Protein AF-F2BY15-F1 (afdb_monomer)

Solvent-accessible surface area (backbone atoms only — not comparable to full-atom values): 8485 Å² total; per-residue (Å²): 118,67,70,62,54,52,53,48,53,53,50,50,55,53,49,53,54,50,51,32,31,53,51,2,24,50,43,1,49,69,50,46,59,71,72,82,89,41,95,89,56,40,69,35,76,28,67,19,62,16,72,27,97,89,28,50,15,37,16,44,33,43,34,42,36,94,48,99,46,39,36,41,38,39,34,39,16,49,28,91,89,50,74,48,79,50,74,49,77,49,71,69,87,71,90,65,84,85,76,74,68,48,72,67,56,44,50,50,50,50,55,52,48,51,54,50,52,52,51,50,52,52,50,50,56,50,49,52,53,50,53,51,54,49,51,56,50,51,54,51,50,53,53,52,49,54,53,51,50,54,58,63,77,72,110

InterPro domains:
  IPR005594 Trimeric autotransporter adhesin YadA-like, C-terminal membrane anchor domain [PF03895] (38-91)
  IPR045584 Pilin-like [SSF54523] (5-91)

Organism: NCBI:txid888062

Sequence (155 aa):
MSKLVKGMNFGIAKLDNKINRVRSGAAALAALKPLEFDPEDKWDVAVGYGNYMGANSLALGAFYRPNENTMFSLGGSFGDGENIINVGLSMKVGKGIQRFISKAEMANRIVEQDAEIAQLKAKDAQREAEIKALREKDEQRELQMKEILKKLNMA

Radius of gyration: 38.43 Å; Cα contacts (8 Å, |Δi|>4): 189; chains: 1; bounding box: 75×30×126 Å

Structure (mmCIF, N/CA/C/O backbone):
data_AF-F2BY15-F1
#
_entry.id   AF-F2BY15-F1
#
loop_
_atom_site.group_PDB
_atom_site.id
_atom_site.type_symbol
_atom_site.label_atom_id
_atom_site.label_alt_id
_atom_site.label_comp_id
_atom_site.label_asym_id
_atom_site.label_entity_id
_atom_site.label_seq_id
_atom_site.pdbx_PDB_ins_code
_atom_site.Cartn_x
_atom_site.Cartn_y
_atom_site.Cartn_z
_atom_site.occupancy
_atom_site.B_iso_or_equiv
_atom_site.auth_seq_id
_atom_site.auth_comp_id
_atom_site.auth_asym_id
_atom_site.auth_atom_id
_atom_site.pdbx_PDB_model_num
ATOM 1 N N . MET A 1 1 ? 34.072 8.830 -42.750 1.00 60.31 1 MET A N 1
ATOM 2 C CA . MET A 1 1 ? 33.782 9.108 -41.320 1.00 60.31 1 MET A CA 1
ATOM 3 C C . MET A 1 1 ? 32.351 9.590 -41.019 1.00 60.31 1 MET A C 1
ATOM 5 O O . MET A 1 1 ? 31.861 9.282 -39.945 1.00 60.31 1 MET A O 1
ATOM 9 N N . SER A 1 2 ? 31.626 10.267 -41.926 1.00 71.25 2 SER A N 1
ATOM 10 C CA . SER A 1 2 ? 30.300 10.870 -41.627 1.00 71.25 2 SER A CA 1
ATOM 11 C C . SER A 1 2 ? 29.159 9.892 -41.258 1.00 71.25 2 SER A C 1
ATOM 13 O O . SER A 1 2 ? 28.353 10.197 -40.382 1.00 71.25 2 SER A O 1
ATOM 15 N N . LYS A 1 3 ? 29.081 8.702 -41.878 1.00 73.38 3 LYS A N 1
ATOM 16 C CA . LYS A 1 3 ? 27.990 7.734 -41.613 1.00 73.38 3 LYS A CA 1
ATOM 17 C C . LYS A 1 3 ? 28.034 7.148 -40.195 1.00 73.38 3 LYS A C 1
ATOM 19 O O . LYS A 1 3 ? 26.990 6.949 -39.585 1.00 73.38 3 LYS A O 1
ATOM 24 N N . LEU A 1 4 ? 29.241 6.935 -39.671 1.00 77.62 4 LEU A N 1
ATOM 25 C CA . LEU A 1 4 ? 29.484 6.388 -38.334 1.00 77.62 4 LEU A CA 1
ATOM 26 C C . LEU A 1 4 ? 29.058 7.386 -37.246 1.00 77.62 4 LEU A C 1
ATOM 28 O O . LEU A 1 4 ? 28.335 7.026 -36.325 1.00 77.62 4 LEU A O 1
ATOM 32 N N . VAL A 1 5 ? 29.397 8.667 -37.425 1.00 78.12 5 VAL A N 1
ATOM 33 C CA . VAL A 1 5 ? 28.994 9.755 -36.516 1.00 78.12 5 VAL A CA 1
ATOM 34 C C . VAL A 1 5 ? 27.482 10.006 -36.558 1.00 78.12 5 VAL A C 1
ATOM 36 O O . VAL A 1 5 ? 26.860 10.177 -35.515 1.00 78.12 5 VAL A O 1
ATOM 39 N N . LYS A 1 6 ? 26.852 9.962 -37.742 1.00 78.94 6 LYS A N 1
ATOM 40 C CA . LYS A 1 6 ? 25.387 10.098 -37.865 1.00 78.94 6 LYS A CA 1
ATOM 41 C C . LYS A 1 6 ? 24.630 8.943 -37.200 1.00 78.94 6 LYS A C 1
ATOM 43 O O . LYS A 1 6 ? 23.649 9.191 -36.505 1.00 78.94 6 LYS A O 1
ATOM 48 N N . GLY A 1 7 ? 25.093 7.703 -37.384 1.00 81.25 7 GLY A N 1
ATOM 49 C CA . GLY A 1 7 ? 24.516 6.533 -36.713 1.00 81.25 7 GLY A CA 1
ATOM 50 C C . GLY A 1 7 ? 24.650 6.615 -35.192 1.00 81.25 7 GLY A C 1
ATOM 51 O O . GLY A 1 7 ? 23.703 6.314 -34.470 1.00 81.25 7 GLY A O 1
ATOM 52 N N . MET A 1 8 ? 25.791 7.114 -34.714 1.00 85.25 8 MET A N 1
ATOM 53 C CA . MET A 1 8 ? 26.054 7.320 -33.292 1.00 85.25 8 MET A CA 1
ATOM 54 C C . MET A 1 8 ? 25.151 8.408 -32.688 1.00 85.25 8 MET A C 1
ATOM 56 O O . MET A 1 8 ? 24.515 8.159 -31.670 1.00 85.25 8 MET A O 1
ATOM 60 N N . ASN A 1 9 ? 24.986 9.559 -33.349 1.00 85.12 9 ASN A N 1
ATOM 61 C CA . ASN A 1 9 ? 24.080 10.621 -32.885 1.00 85.12 9 ASN A CA 1
ATOM 62 C C . ASN A 1 9 ? 22.616 10.161 -32.820 1.00 85.12 9 ASN A C 1
ATOM 64 O O . ASN A 1 9 ? 21.901 10.495 -31.878 1.00 85.12 9 ASN A O 1
ATOM 68 N N . PHE A 1 10 ? 22.168 9.364 -33.793 1.00 86.88 10 PHE A N 1
ATOM 69 C CA . PHE A 1 10 ? 20.819 8.797 -33.783 1.00 86.88 10 PHE A CA 1
ATOM 70 C C . PHE A 1 10 ? 20.621 7.782 -32.647 1.00 86.88 10 PHE A C 1
ATOM 72 O O . PHE A 1 10 ? 19.574 7.770 -32.000 1.00 86.88 10 PHE A O 1
ATOM 79 N N . GLY A 1 11 ? 21.637 6.957 -32.375 1.00 87.62 11 GLY A N 1
ATOM 80 C CA . GLY A 1 11 ? 21.645 6.050 -31.228 1.00 87.62 11 GLY A CA 1
ATOM 81 C C . GLY A 1 11 ? 21.578 6.797 -29.894 1.00 87.62 11 GLY A C 1
ATOM 82 O O . GLY A 1 11 ? 20.778 6.432 -29.036 1.00 87.62 11 GLY A O 1
ATOM 83 N N . ILE A 1 12 ? 22.348 7.881 -29.754 1.00 89.62 12 ILE A N 1
ATOM 84 C CA . ILE A 1 12 ? 22.364 8.725 -28.551 1.00 89.62 12 ILE A CA 1
ATOM 85 C C . ILE A 1 12 ? 20.998 9.382 -28.322 1.00 89.62 12 ILE A C 1
ATOM 87 O O . ILE A 1 12 ? 20.470 9.299 -27.220 1.00 89.62 12 ILE A O 1
ATOM 91 N N . ALA A 1 13 ? 20.376 9.957 -29.354 1.00 87.06 13 ALA A N 1
ATOM 92 C CA . ALA A 1 13 ? 19.057 10.584 -29.223 1.00 87.06 13 ALA A CA 1
ATOM 93 C C . ALA A 1 13 ? 17.954 9.581 -28.832 1.00 87.06 13 ALA A C 1
ATOM 95 O O . ALA A 1 13 ? 17.070 9.889 -28.034 1.00 87.06 13 ALA A O 1
ATOM 96 N N . LYS A 1 14 ? 18.000 8.352 -29.366 1.00 88.88 14 LYS A N 1
ATOM 97 C CA . LYS A 1 14 ? 17.077 7.283 -28.953 1.00 88.88 14 LYS A CA 1
ATOM 98 C C . LYS A 1 14 ? 17.293 6.864 -27.505 1.00 88.88 14 LYS A C 1
ATOM 100 O O . LYS A 1 14 ? 16.321 6.640 -26.787 1.00 88.88 14 LYS A O 1
ATOM 105 N N . LEU A 1 15 ? 18.552 6.746 -27.095 1.00 91.12 15 LEU A N 1
ATOM 106 C CA . LEU A 1 15 ? 18.903 6.385 -25.730 1.00 91.12 15 LEU A CA 1
ATOM 107 C C . LEU A 1 15 ? 18.442 7.457 -24.737 1.00 91.12 15 LEU A C 1
ATOM 109 O O . LEU A 1 15 ? 17.854 7.110 -23.719 1.00 91.12 15 LEU A O 1
ATOM 113 N N . ASP A 1 16 ? 18.647 8.734 -25.053 1.00 89.12 16 ASP A N 1
ATOM 114 C CA . ASP A 1 16 ? 18.232 9.854 -24.206 1.00 89.12 16 ASP A CA 1
ATOM 115 C C . ASP A 1 16 ? 16.710 9.870 -23.987 1.00 89.12 16 ASP A C 1
ATOM 117 O O . ASP A 1 16 ? 16.229 9.884 -22.852 1.00 89.12 16 ASP A O 1
ATOM 121 N N . ASN A 1 17 ? 15.935 9.702 -25.064 1.00 88.31 17 ASN A N 1
ATOM 122 C CA . ASN A 1 17 ? 14.480 9.565 -24.971 1.00 88.31 17 ASN A CA 1
ATOM 123 C C . ASN A 1 17 ? 14.061 8.365 -24.114 1.00 88.31 17 ASN A C 1
ATOM 125 O O . ASN A 1 17 ? 13.176 8.485 -23.266 1.00 88.31 17 ASN A O 1
ATOM 129 N N . LYS A 1 18 ? 14.719 7.213 -24.284 1.00 89.31 18 LYS A N 1
ATOM 130 C CA . LYS A 1 18 ? 14.454 6.029 -23.461 1.00 89.31 18 LYS A CA 1
ATOM 131 C C . LYS A 1 18 ? 14.729 6.295 -21.980 1.00 89.31 18 LYS A C 1
ATOM 133 O O . LYS A 1 18 ? 13.931 5.906 -21.131 1.00 89.31 18 LYS A O 1
ATOM 138 N N . ILE A 1 19 ? 15.826 6.977 -21.662 1.00 89.56 19 ILE A N 1
ATOM 139 C CA . ILE A 1 19 ? 16.180 7.335 -2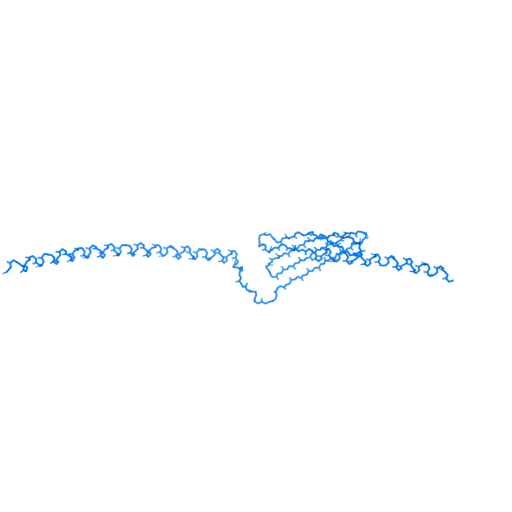0.284 1.00 89.56 19 ILE A CA 1
ATOM 140 C C . ILE A 1 19 ? 15.106 8.237 -19.670 1.00 89.56 19 ILE A C 1
ATOM 142 O O . ILE A 1 19 ? 14.671 7.981 -18.545 1.00 89.56 19 ILE A O 1
ATOM 146 N N . ASN A 1 20 ? 14.641 9.250 -20.403 1.00 85.62 20 ASN A N 1
ATOM 147 C CA . ASN A 1 20 ? 13.604 10.160 -19.917 1.00 85.62 20 ASN A CA 1
ATOM 148 C C . ASN A 1 20 ? 12.294 9.419 -19.610 1.00 85.62 20 ASN A C 1
ATOM 150 O O . ASN A 1 20 ? 11.692 9.631 -18.555 1.00 85.62 20 ASN A O 1
ATOM 154 N N . ARG A 1 21 ? 11.907 8.471 -20.470 1.00 84.50 21 ARG A N 1
ATOM 155 C CA . ARG A 1 21 ? 10.723 7.617 -20.284 1.00 84.50 21 ARG A CA 1
ATOM 156 C C . ARG A 1 21 ? 10.851 6.697 -19.077 1.00 84.50 21 ARG A C 1
ATOM 158 O O . ARG A 1 21 ? 9.946 6.647 -18.251 1.00 84.50 21 ARG A O 1
ATOM 165 N N . VAL A 1 22 ? 12.003 6.046 -18.906 1.00 85.19 22 VAL A N 1
ATOM 166 C CA . VAL A 1 22 ? 12.265 5.193 -17.735 1.00 85.19 22 VAL A CA 1
ATOM 167 C C . VAL A 1 22 ? 12.187 6.000 -16.433 1.00 85.19 22 VAL A C 1
ATOM 169 O O . VAL A 1 22 ? 11.594 5.549 -15.455 1.00 85.19 22 VAL A O 1
ATOM 172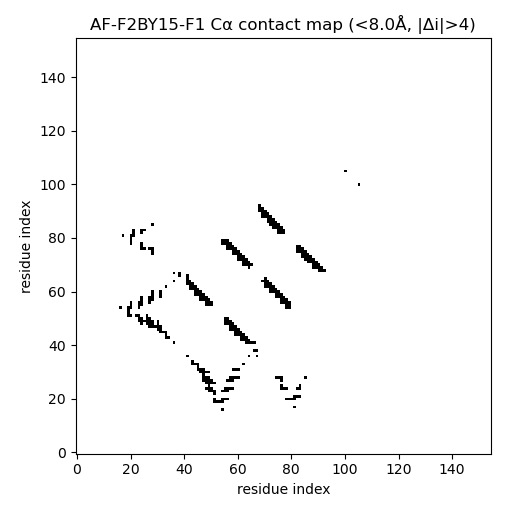 N N . ARG A 1 23 ? 12.736 7.221 -16.410 1.00 76.75 23 ARG A N 1
ATOM 173 C CA . ARG A 1 23 ? 12.667 8.107 -15.235 1.00 76.75 23 ARG A CA 1
ATOM 174 C C . ARG A 1 23 ? 11.240 8.565 -14.936 1.00 76.75 23 ARG A C 1
ATOM 176 O O . ARG A 1 23 ? 10.832 8.547 -13.778 1.00 76.75 23 ARG A O 1
ATOM 183 N N . SER A 1 24 ? 10.474 8.921 -15.966 1.00 80.12 24 SER A N 1
ATOM 184 C CA . SER A 1 24 ? 9.052 9.259 -15.844 1.00 80.12 24 SER A CA 1
ATOM 185 C C . SER A 1 24 ? 8.236 8.075 -15.302 1.00 80.12 24 SER A C 1
ATOM 187 O O . SER A 1 24 ? 7.468 8.245 -14.355 1.00 80.12 24 SER A O 1
ATOM 189 N N . GLY A 1 25 ? 8.460 6.864 -15.819 1.00 73.38 25 GLY A N 1
ATOM 190 C CA . GLY A 1 25 ? 7.802 5.648 -15.346 1.00 73.38 25 GLY A CA 1
ATOM 191 C C . GLY A 1 25 ? 8.172 5.289 -13.907 1.00 73.38 25 GLY A C 1
ATOM 192 O O . GLY A 1 25 ? 7.301 4.878 -13.145 1.00 73.38 25 GLY A O 1
ATOM 193 N N . ALA A 1 26 ? 9.428 5.491 -13.501 1.00 76.62 26 ALA A N 1
ATOM 194 C CA . ALA A 1 26 ? 9.856 5.308 -12.115 1.00 76.62 26 ALA A CA 1
ATOM 195 C C . ALA A 1 26 ? 9.190 6.323 -11.172 1.00 76.62 26 ALA A C 1
ATOM 197 O O . ALA A 1 26 ? 8.741 5.951 -10.089 1.00 76.62 26 ALA A O 1
ATOM 198 N N . ALA A 1 27 ? 9.062 7.585 -11.597 1.00 73.31 27 ALA A N 1
ATOM 199 C CA . ALA A 1 27 ? 8.338 8.605 -10.843 1.00 73.31 27 ALA A CA 1
ATOM 200 C C . ALA A 1 27 ? 6.847 8.253 -10.689 1.00 73.31 27 ALA A C 1
ATOM 202 O O . ALA A 1 27 ? 6.300 8.377 -9.595 1.00 73.31 27 ALA A O 1
ATOM 203 N N . ALA A 1 28 ? 6.209 7.742 -11.747 1.00 74.75 28 ALA A N 1
ATOM 204 C CA . ALA A 1 28 ? 4.822 7.283 -11.699 1.00 74.75 28 ALA A CA 1
ATOM 205 C C . ALA A 1 28 ? 4.637 6.112 -10.718 1.00 74.75 28 ALA A C 1
ATOM 207 O O . ALA A 1 28 ? 3.700 6.114 -9.923 1.00 74.75 28 ALA A O 1
ATOM 208 N N . LEU A 1 29 ? 5.554 5.137 -10.726 1.00 74.00 29 LEU A N 1
ATOM 209 C CA . LEU A 1 29 ? 5.539 4.005 -9.794 1.00 74.00 29 LEU A CA 1
ATOM 210 C C . LEU A 1 29 ? 5.762 4.447 -8.341 1.00 74.00 29 LEU A C 1
ATOM 212 O O . LEU A 1 29 ? 5.133 3.907 -7.439 1.00 74.00 29 LEU A O 1
ATOM 216 N N . ALA A 1 30 ? 6.615 5.446 -8.105 1.00 78.50 30 ALA A N 1
ATOM 217 C CA . ALA A 1 30 ? 6.843 6.007 -6.772 1.00 78.50 30 ALA A CA 1
ATOM 218 C C . ALA A 1 30 ? 5.629 6.785 -6.231 1.00 78.50 30 ALA A C 1
ATOM 220 O O . ALA A 1 30 ? 5.480 6.941 -5.018 1.00 78.50 30 ALA A O 1
ATOM 221 N N . ALA A 1 31 ? 4.754 7.266 -7.118 1.00 73.69 31 ALA A N 1
ATOM 222 C CA . ALA A 1 31 ? 3.484 7.870 -6.734 1.00 73.69 31 ALA A CA 1
ATOM 223 C C . ALA A 1 31 ? 2.433 6.830 -6.302 1.00 73.69 31 ALA A C 1
ATOM 225 O O . ALA A 1 31 ? 1.435 7.213 -5.693 1.00 73.69 31 ALA A O 1
ATOM 226 N N . LEU A 1 32 ? 2.647 5.533 -6.567 1.00 79.50 32 LEU A N 1
ATOM 227 C CA . LEU A 1 32 ? 1.745 4.475 -6.118 1.00 79.50 32 LEU A CA 1
ATOM 228 C C . LEU A 1 32 ? 1.831 4.327 -4.602 1.00 79.50 32 LEU A C 1
ATOM 230 O O . LEU A 1 32 ? 2.842 3.884 -4.053 1.00 79.50 32 LEU A O 1
ATOM 234 N N . LYS A 1 33 ? 0.742 4.692 -3.930 1.00 82.00 33 LYS A N 1
ATOM 235 C CA . LYS A 1 33 ? 0.618 4.586 -2.481 1.00 82.00 33 LYS A CA 1
ATOM 236 C C . LYS A 1 33 ? -0.598 3.725 -2.139 1.00 82.00 33 LYS A C 1
ATOM 238 O O . LYS A 1 33 ? -1.701 4.103 -2.528 1.00 82.00 33 LYS A O 1
ATOM 243 N N . PRO A 1 34 ? -0.412 2.591 -1.443 1.00 78.94 34 PRO A N 1
ATOM 244 C CA . PRO A 1 34 ? -1.529 1.837 -0.883 1.00 78.94 34 PRO A CA 1
ATOM 245 C C . PRO A 1 34 ? -2.224 2.657 0.207 1.00 78.94 34 PRO A C 1
ATOM 247 O O . PRO A 1 34 ? -1.586 3.506 0.844 1.00 78.94 34 PRO A O 1
ATOM 250 N N . LEU A 1 35 ? -3.507 2.382 0.431 1.00 77.75 35 LEU A N 1
ATOM 251 C CA . LEU A 1 35 ? -4.264 2.986 1.521 1.00 77.75 35 LEU A CA 1
ATOM 252 C C . LEU A 1 35 ? -3.818 2.401 2.875 1.00 77.75 35 LEU A C 1
ATOM 254 O O . LEU A 1 35 ? -2.873 1.600 2.975 1.00 77.75 35 LEU A O 1
ATOM 258 N N . GLU A 1 36 ? -4.415 2.895 3.958 1.00 73.25 36 GLU A N 1
ATOM 259 C CA . GLU A 1 36 ? -4.158 2.356 5.293 1.00 7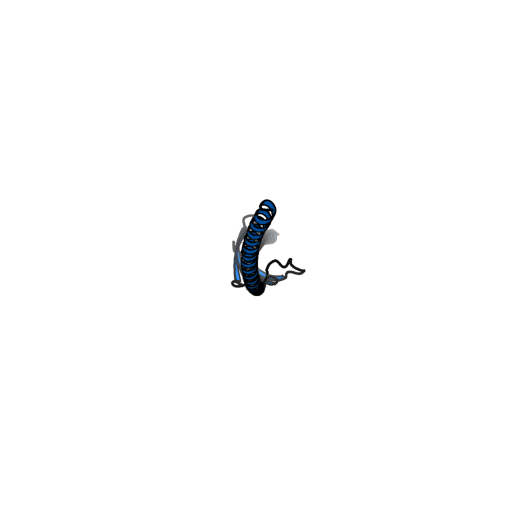3.25 36 GLU A CA 1
ATOM 260 C C . GLU A 1 36 ? -4.608 0.892 5.381 1.00 73.25 36 GLU A C 1
ATOM 262 O O . GLU A 1 36 ? -5.486 0.455 4.648 1.00 73.25 36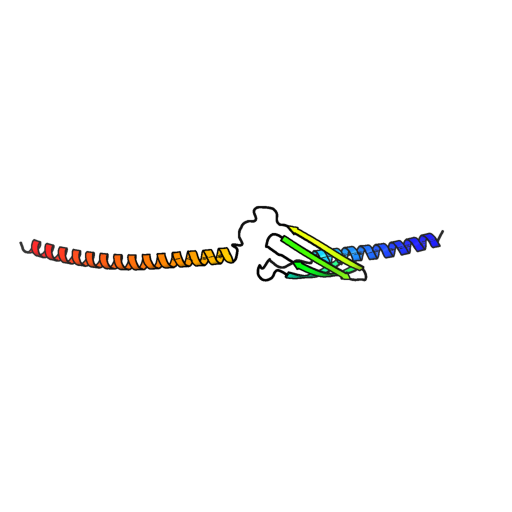 GLU A O 1
ATOM 267 N N . PHE A 1 37 ? -3.944 0.107 6.232 1.00 69.69 37 PHE A N 1
ATOM 268 C CA . PHE A 1 37 ? -4.251 -1.315 6.360 1.00 69.69 37 PHE A CA 1
ATOM 269 C C . PHE A 1 37 ? -5.644 -1.523 6.965 1.00 69.69 37 PHE A C 1
ATOM 271 O O . PHE A 1 37 ? -5.901 -1.043 8.069 1.00 69.69 37 PHE A O 1
ATOM 278 N N . ASP A 1 38 ? -6.470 -2.317 6.285 1.00 72.19 38 ASP A N 1
ATOM 279 C CA . ASP A 1 38 ? -7.719 -2.861 6.810 1.00 72.19 38 ASP A CA 1
ATOM 280 C C . ASP A 1 38 ? -7.610 -4.402 6.918 1.00 72.19 38 ASP A C 1
ATOM 282 O O . ASP A 1 38 ? -7.260 -5.070 5.941 1.00 72.19 38 ASP A O 1
ATOM 286 N N . PRO A 1 39 ? -7.863 -5.015 8.093 1.00 67.00 39 PRO A N 1
ATOM 287 C CA . PRO A 1 39 ? -7.824 -6.470 8.250 1.00 67.00 39 PRO A CA 1
ATOM 288 C C . PRO A 1 39 ? -8.910 -7.232 7.465 1.00 67.00 39 PRO A C 1
ATOM 290 O O . PRO A 1 39 ? -8.738 -8.438 7.243 1.00 67.00 39 PRO A O 1
ATOM 293 N N . GLU A 1 40 ? -10.001 -6.574 7.060 1.00 73.50 40 GLU A N 1
ATOM 294 C CA . GLU A 1 40 ? -11.059 -7.145 6.213 1.00 73.50 40 GLU A CA 1
ATOM 295 C C . GLU A 1 40 ? -10.734 -7.000 4.716 1.00 73.50 40 GLU A C 1
ATOM 297 O O . GLU A 1 40 ? -10.997 -7.935 3.956 1.00 73.50 40 GLU A O 1
ATOM 302 N N . ASP A 1 41 ? -10.031 -5.930 4.325 1.00 81.69 41 ASP A N 1
ATOM 303 C CA . ASP A 1 41 ? -9.640 -5.638 2.940 1.00 81.69 41 ASP A CA 1
ATOM 304 C C . ASP A 1 41 ? -8.114 -5.653 2.748 1.00 81.69 41 ASP A C 1
ATOM 306 O O . ASP A 1 41 ? -7.400 -4.661 2.874 1.00 81.69 41 ASP A O 1
ATOM 310 N N . LYS A 1 42 ? -7.589 -6.832 2.393 1.00 84.88 42 LYS A N 1
ATOM 311 C CA . LYS A 1 42 ? -6.137 -7.081 2.282 1.00 84.88 42 LYS A CA 1
ATOM 312 C C . LYS A 1 42 ? -5.510 -6.643 0.958 1.00 84.88 42 LYS A C 1
ATOM 314 O O . LYS A 1 42 ? -4.298 -6.809 0.795 1.00 84.88 42 LYS A O 1
ATOM 319 N N . TRP A 1 43 ? -6.314 -6.180 0.003 1.00 87.00 43 TRP A N 1
ATOM 320 C CA . TRP A 1 43 ? -5.885 -5.801 -1.342 1.00 87.00 43 TRP A CA 1
ATOM 321 C C . TRP A 1 43 ? -6.115 -4.312 -1.581 1.00 87.00 43 TRP A C 1
ATOM 323 O O . TRP A 1 43 ? -7.248 -3.852 -1.527 1.00 87.00 43 TRP A O 1
ATOM 333 N N . ASP A 1 44 ? -5.058 -3.595 -1.951 1.00 89.31 44 ASP A N 1
ATOM 334 C CA . ASP A 1 44 ? -5.135 -2.203 -2.391 1.00 89.31 44 ASP A CA 1
ATOM 335 C C . ASP A 1 44 ? -4.774 -2.093 -3.870 1.00 89.31 44 ASP A C 1
ATOM 337 O O . ASP A 1 44 ? -3.839 -2.746 -4.341 1.00 89.31 44 ASP A O 1
ATOM 341 N N . VAL A 1 45 ? -5.448 -1.200 -4.593 1.00 88.75 45 VAL A N 1
ATOM 342 C CA . VAL A 1 45 ? -5.075 -0.813 -5.959 1.00 88.75 45 VAL A CA 1
ATOM 343 C C . VAL A 1 45 ? -4.760 0.676 -5.977 1.00 88.75 45 VAL A C 1
ATOM 345 O O . VAL A 1 45 ? -5.526 1.482 -5.456 1.00 88.75 45 VAL A O 1
ATOM 348 N N . ALA A 1 46 ? -3.641 1.051 -6.593 1.00 85.25 46 ALA A N 1
ATOM 349 C CA . ALA A 1 46 ? -3.238 2.444 -6.744 1.00 85.25 46 ALA A CA 1
ATOM 350 C C . ALA A 1 46 ? -2.979 2.795 -8.210 1.00 85.25 46 ALA A C 1
ATOM 352 O O . ALA A 1 46 ? -2.560 1.955 -9.011 1.00 85.25 46 ALA A O 1
ATOM 353 N N . VAL A 1 47 ? -3.174 4.073 -8.531 1.00 87.81 47 VAL A N 1
ATOM 354 C CA . VAL A 1 47 ? -2.816 4.684 -9.812 1.00 87.81 47 VAL A CA 1
ATOM 355 C C . VAL A 1 47 ? -1.888 5.867 -9.558 1.00 87.81 47 VAL A C 1
ATOM 357 O O . VAL A 1 47 ? -2.058 6.605 -8.589 1.00 87.81 47 VAL A O 1
ATOM 360 N N . GLY A 1 48 ? -0.880 6.026 -10.407 1.00 77.31 48 GLY A N 1
ATOM 361 C CA . GLY A 1 48 ? 0.147 7.052 -10.275 1.00 77.31 48 GLY A CA 1
ATOM 362 C C . GLY A 1 48 ? 0.475 7.684 -11.619 1.00 77.31 48 GLY A C 1
ATOM 363 O O . GLY A 1 48 ? 0.283 7.079 -12.671 1.00 77.31 48 GLY A O 1
ATOM 364 N N . TYR A 1 49 ? 0.985 8.909 -11.590 1.00 82.88 49 TYR A N 1
ATOM 365 C CA . TYR A 1 49 ? 1.437 9.634 -12.772 1.00 82.88 49 TYR A CA 1
ATOM 366 C C . TYR A 1 49 ? 2.813 10.235 -12.508 1.00 82.88 49 TYR A C 1
ATOM 368 O O . TYR A 1 49 ? 3.093 10.691 -11.399 1.00 82.88 49 TYR A O 1
ATOM 376 N N . GLY A 1 50 ? 3.669 10.243 -13.523 1.00 73.38 50 GLY A N 1
ATOM 377 C CA . GLY A 1 50 ? 5.023 10.767 -13.436 1.00 73.38 50 GLY A CA 1
ATOM 378 C C . GLY A 1 50 ? 5.407 11.518 -14.699 1.00 73.38 50 GLY A C 1
ATOM 379 O O . GLY A 1 50 ? 5.183 11.044 -15.811 1.00 73.38 50 GLY A O 1
ATOM 380 N N . ASN A 1 51 ? 6.039 12.675 -14.535 1.00 81.56 51 ASN A N 1
ATOM 381 C CA . ASN A 1 51 ? 6.611 13.452 -15.629 1.00 81.56 51 ASN A CA 1
ATOM 382 C C . ASN A 1 51 ? 8.123 13.592 -15.429 1.00 81.56 51 ASN A C 1
ATOM 384 O O . ASN A 1 51 ? 8.586 13.813 -14.310 1.00 81.56 51 ASN A O 1
ATOM 388 N N . TYR A 1 52 ? 8.890 13.463 -16.508 1.00 76.31 52 TYR A N 1
ATOM 389 C CA . TYR A 1 52 ? 10.321 13.738 -16.494 1.00 76.31 52 TYR A CA 1
ATOM 390 C C . TYR A 1 52 ? 10.788 14.258 -17.854 1.00 76.31 52 TYR A C 1
ATOM 392 O O . TYR A 1 52 ? 10.683 13.547 -18.849 1.00 76.31 52 TYR A O 1
ATOM 400 N N . MET A 1 53 ? 11.323 15.486 -17.897 1.00 84.88 53 MET A N 1
ATOM 401 C CA . MET A 1 53 ? 11.890 16.103 -19.111 1.00 84.88 53 MET A CA 1
ATOM 402 C C . MET A 1 53 ? 10.979 15.961 -20.349 1.00 84.88 53 MET A C 1
ATOM 404 O O . MET A 1 53 ? 11.430 15.621 -21.438 1.00 84.88 53 MET A O 1
ATOM 408 N N . GLY A 1 54 ? 9.672 16.182 -20.167 1.00 78.88 54 GLY A N 1
ATOM 409 C CA . GLY A 1 54 ? 8.666 16.090 -21.234 1.00 78.88 54 GLY A CA 1
ATOM 410 C C . GLY A 1 54 ? 8.092 14.689 -21.490 1.00 78.88 54 GLY A C 1
ATOM 411 O O . GLY A 1 54 ? 7.049 14.590 -22.131 1.00 78.88 54 GLY A O 1
ATOM 412 N N . ALA A 1 55 ? 8.693 13.624 -20.948 1.00 83.50 55 ALA A N 1
ATOM 413 C CA . ALA A 1 55 ? 8.116 12.280 -20.970 1.00 83.50 55 ALA A CA 1
ATOM 414 C C . ALA A 1 55 ? 7.061 12.125 -19.863 1.00 83.50 55 ALA A C 1
ATOM 416 O O . ALA A 1 55 ? 7.291 12.524 -18.719 1.00 83.50 55 ALA A O 1
ATOM 417 N N . ASN A 1 56 ? 5.916 11.528 -20.200 1.00 81.12 56 ASN A N 1
ATOM 418 C CA . ASN A 1 56 ? 4.782 11.328 -19.297 1.00 81.12 56 ASN A CA 1
ATOM 419 C C . ASN A 1 56 ? 4.470 9.839 -19.172 1.00 81.12 56 ASN A C 1
ATOM 421 O O . ASN A 1 56 ? 4.392 9.141 -20.183 1.00 81.12 56 ASN A O 1
ATOM 425 N N . SER A 1 57 ? 4.241 9.377 -17.947 1.00 82.44 57 SER A N 1
ATOM 426 C CA . SER A 1 57 ? 3.947 7.976 -17.660 1.00 82.44 57 SER A CA 1
ATOM 427 C C . SER A 1 57 ? 2.826 7.839 -16.655 1.00 82.44 57 SER A C 1
ATOM 429 O O . SER A 1 57 ? 2.732 8.606 -15.698 1.00 82.44 57 SER A O 1
ATOM 431 N N . LEU A 1 58 ? 2.005 6.818 -16.866 1.00 84.75 58 LEU A N 1
ATOM 432 C CA . LEU A 1 58 ? 0.988 6.360 -15.934 1.00 84.75 58 LEU A CA 1
ATOM 433 C C . LEU A 1 58 ? 1.440 5.048 -15.309 1.00 84.75 58 LEU A C 1
ATOM 435 O O . LEU A 1 58 ? 2.133 4.257 -15.940 1.00 84.75 58 LEU A O 1
ATOM 439 N N . ALA A 1 59 ? 1.061 4.824 -14.062 1.00 84.62 59 ALA A N 1
ATOM 440 C CA . ALA A 1 59 ? 1.382 3.630 -13.306 1.00 84.62 59 ALA A CA 1
ATOM 441 C C . ALA A 1 59 ? 0.129 3.052 -12.664 1.00 84.62 59 ALA A C 1
ATOM 443 O O . ALA A 1 59 ? -0.736 3.795 -12.207 1.00 84.62 59 ALA A O 1
ATOM 444 N N . LEU A 1 60 ? 0.074 1.728 -12.590 1.00 87.31 60 LEU A N 1
ATOM 445 C CA . LEU A 1 60 ? -0.919 0.973 -11.840 1.00 87.31 60 LEU A CA 1
ATOM 446 C C . LEU A 1 60 ? -0.188 -0.001 -10.921 1.00 87.31 60 LEU A C 1
ATOM 448 O O . LEU A 1 60 ? 0.819 -0.591 -11.315 1.00 87.31 60 LEU A O 1
ATOM 452 N N . GLY A 1 61 ? -0.692 -0.185 -9.707 1.00 83.81 61 GLY A N 1
ATOM 453 C CA . GLY A 1 61 ? -0.142 -1.153 -8.765 1.00 83.81 61 GLY A CA 1
ATOM 454 C C . GLY A 1 61 ? -1.210 -1.827 -7.933 1.00 83.81 61 GLY A C 1
ATOM 455 O O . GLY A 1 61 ? -2.248 -1.235 -7.656 1.00 83.81 61 GLY A O 1
ATOM 456 N N . ALA A 1 62 ? -0.916 -3.055 -7.529 1.00 87.00 62 ALA A N 1
ATOM 457 C CA . ALA A 1 62 ? -1.669 -3.815 -6.554 1.00 87.00 62 ALA A CA 1
ATOM 458 C C . ALA A 1 62 ? -0.770 -4.132 -5.354 1.00 87.00 62 ALA A C 1
ATOM 460 O O . ALA A 1 62 ? 0.410 -4.471 -5.500 1.00 87.00 62 ALA A O 1
ATOM 461 N N . PHE A 1 63 ? -1.336 -4.035 -4.161 1.00 87.88 63 PHE A N 1
ATOM 462 C CA . PHE A 1 63 ? -0.642 -4.297 -2.910 1.00 87.88 63 PHE A CA 1
ATOM 463 C C . PHE A 1 63 ? -1.445 -5.313 -2.112 1.00 87.88 63 PHE A C 1
ATOM 465 O O . PHE A 1 63 ? -2.659 -5.194 -2.005 1.00 87.88 63 PHE A O 1
ATOM 472 N N . TYR A 1 64 ? -0.763 -6.312 -1.560 1.00 83.75 64 TYR A N 1
ATOM 473 C CA . TYR A 1 64 ? -1.367 -7.333 -0.717 1.00 83.75 64 TYR A CA 1
ATOM 474 C C . TYR A 1 64 ? -0.743 -7.299 0.674 1.00 83.75 64 TYR A C 1
ATOM 476 O O . TYR A 1 64 ? 0.477 -7.431 0.822 1.00 83.75 64 TYR A O 1
ATOM 484 N N . ARG A 1 65 ? -1.576 -7.146 1.703 1.00 85.94 65 ARG A N 1
ATOM 485 C CA . ARG A 1 65 ? -1.161 -7.095 3.109 1.00 85.94 65 ARG A CA 1
ATOM 486 C C . ARG A 1 65 ? -1.804 -8.226 3.908 1.00 85.94 65 ARG A C 1
ATOM 488 O O . ARG A 1 65 ? -2.931 -8.088 4.372 1.00 85.94 65 ARG A O 1
ATOM 495 N N . PRO A 1 66 ? -1.097 -9.348 4.133 1.00 78.44 66 PRO A N 1
ATOM 496 C CA . PRO A 1 66 ? -1.590 -10.406 5.013 1.00 78.44 66 PRO A CA 1
ATOM 497 C C . PRO A 1 66 ? -1.829 -9.938 6.457 1.00 78.44 66 PRO A C 1
ATOM 499 O O . PRO A 1 66 ? -2.679 -10.500 7.144 1.00 78.44 66 PRO A O 1
ATOM 502 N N . ASN A 1 67 ? -1.034 -8.966 6.921 1.00 76.94 67 ASN A N 1
ATOM 503 C CA . ASN A 1 67 ? -1.047 -8.402 8.270 1.00 76.94 67 ASN A CA 1
ATOM 504 C C . ASN A 1 67 ? -0.510 -6.954 8.264 1.00 76.94 67 ASN A C 1
ATOM 506 O O . ASN A 1 67 ? 0.044 -6.499 7.263 1.00 76.94 67 ASN A O 1
ATOM 510 N N . GLU A 1 68 ? -0.608 -6.258 9.400 1.00 78.94 68 GLU A N 1
ATOM 511 C CA . GLU A 1 68 ? -0.153 -4.863 9.585 1.00 78.94 68 GLU A CA 1
ATOM 512 C C . GLU A 1 68 ? 1.352 -4.648 9.340 1.00 78.94 68 GLU A C 1
ATOM 514 O O . GLU A 1 68 ? 1.817 -3.527 9.101 1.00 78.94 68 GLU A O 1
ATOM 519 N N . ASN A 1 69 ? 2.140 -5.721 9.405 1.00 83.38 69 ASN A N 1
ATOM 520 C CA . ASN A 1 69 ? 3.597 -5.670 9.416 1.00 83.38 69 ASN A CA 1
ATOM 521 C C . ASN A 1 69 ? 4.229 -6.079 8.089 1.00 83.38 69 ASN A C 1
ATOM 523 O O . ASN A 1 69 ? 5.426 -5.855 7.928 1.00 83.38 69 ASN A O 1
ATOM 527 N N . THR A 1 70 ? 3.469 -6.663 7.162 1.00 81.62 70 THR A N 1
ATOM 528 C CA . THR A 1 70 ? 3.987 -7.283 5.938 1.00 81.62 70 THR A CA 1
ATOM 529 C C . THR A 1 70 ? 3.158 -6.848 4.744 1.00 81.62 70 THR A C 1
ATOM 531 O O . THR A 1 70 ? 1.934 -6.947 4.762 1.00 81.62 70 THR A O 1
ATOM 534 N N . MET A 1 71 ? 3.824 -6.421 3.675 1.00 84.75 71 MET A N 1
ATOM 535 C CA . MET A 1 71 ? 3.161 -6.055 2.428 1.00 84.75 71 MET A CA 1
ATOM 536 C C . MET A 1 71 ? 3.951 -6.555 1.228 1.00 84.75 71 MET A C 1
ATOM 538 O O . MET A 1 71 ? 5.149 -6.292 1.118 1.00 84.75 71 MET A O 1
ATOM 542 N N . PHE A 1 72 ? 3.244 -7.200 0.309 1.00 85.94 72 PHE A N 1
ATOM 543 C CA . PHE A 1 72 ? 3.689 -7.488 -1.045 1.00 85.94 72 PHE A CA 1
ATOM 544 C C . PHE A 1 72 ? 3.161 -6.405 -1.982 1.00 85.94 72 PHE A C 1
ATOM 546 O O . PHE A 1 72 ? 2.024 -5.962 -1.843 1.00 85.94 72 PHE A O 1
ATOM 553 N N . SER A 1 73 ? 3.972 -5.980 -2.941 1.00 83.75 73 SER A N 1
ATOM 554 C CA . SER A 1 73 ? 3.592 -4.983 -3.937 1.00 83.75 73 SER A CA 1
ATOM 555 C C . SER A 1 73 ? 3.978 -5.451 -5.327 1.00 83.75 73 SER A C 1
ATOM 557 O O . SER A 1 73 ? 5.076 -5.976 -5.524 1.00 83.75 73 SER A O 1
ATOM 559 N N . LEU A 1 74 ? 3.104 -5.210 -6.292 1.00 87.81 74 LEU A N 1
ATOM 560 C CA . LEU A 1 74 ? 3.380 -5.383 -7.709 1.00 87.81 74 LEU A CA 1
ATOM 561 C C . LEU A 1 74 ? 2.803 -4.195 -8.468 1.00 87.81 74 LEU A C 1
ATOM 563 O O . LEU A 1 74 ? 1.706 -3.732 -8.173 1.00 87.81 74 LEU A O 1
ATOM 567 N N . GLY A 1 75 ? 3.527 -3.686 -9.449 1.00 79.88 75 GLY A N 1
ATOM 568 C CA . GLY A 1 75 ? 3.040 -2.566 -10.234 1.00 79.88 75 GLY A CA 1
ATOM 569 C C . GLY A 1 75 ? 3.761 -2.436 -11.552 1.00 79.88 75 GLY A C 1
ATOM 570 O O . GLY A 1 75 ? 4.852 -2.967 -11.742 1.00 79.88 75 GLY A O 1
ATOM 571 N N . GLY A 1 76 ? 3.142 -1.722 -12.475 1.00 83.31 76 GLY A N 1
ATOM 572 C CA . GLY A 1 76 ? 3.729 -1.420 -13.763 1.00 83.31 76 GLY A CA 1
ATOM 573 C C . GLY A 1 76 ? 3.416 0.000 -14.184 1.00 83.31 76 GLY A C 1
ATOM 574 O O . GLY A 1 76 ? 2.388 0.555 -13.800 1.00 83.31 76 GLY A O 1
ATOM 575 N N . SER A 1 77 ? 4.312 0.593 -14.962 1.00 85.75 77 SER A N 1
ATOM 576 C CA . SER A 1 77 ? 4.057 1.859 -15.635 1.00 85.75 77 SER A CA 1
ATOM 577 C C . SER A 1 77 ? 4.113 1.712 -17.142 1.00 85.75 77 SER A C 1
ATOM 579 O O . SER A 1 77 ? 4.852 0.886 -17.678 1.00 85.75 77 SER A O 1
ATOM 581 N N . PHE A 1 78 ? 3.278 2.504 -17.799 1.00 87.38 78 PHE A N 1
ATOM 582 C CA . PHE A 1 78 ? 3.126 2.599 -19.237 1.00 87.38 78 PHE A CA 1
ATOM 583 C C . PHE A 1 78 ? 2.995 4.075 -19.609 1.00 87.38 78 PHE A C 1
ATOM 585 O O . PHE A 1 78 ? 2.255 4.847 -18.992 1.00 87.38 78 PHE A O 1
ATOM 592 N N . GLY A 1 79 ? 3.744 4.485 -20.622 1.00 70.38 79 GLY A N 1
ATOM 593 C CA . GLY A 1 79 ? 3.760 5.872 -21.059 1.00 70.38 79 GLY A CA 1
ATOM 594 C C . GLY A 1 79 ? 4.842 6.115 -22.084 1.00 70.38 79 GLY A C 1
ATOM 595 O O . GLY A 1 79 ? 5.972 5.660 -21.929 1.00 70.38 79 GLY A O 1
ATOM 596 N N . ASP A 1 80 ? 4.468 6.793 -23.167 1.00 72.69 80 ASP A N 1
ATOM 597 C CA . ASP A 1 80 ? 5.383 7.198 -24.232 1.00 72.69 80 ASP A CA 1
ATOM 598 C C . ASP A 1 80 ? 6.228 6.032 -24.813 1.00 72.69 80 ASP A C 1
ATOM 600 O O . ASP A 1 80 ? 7.321 6.231 -25.316 1.00 72.69 80 ASP A O 1
ATOM 604 N N . GLY A 1 81 ? 5.728 4.789 -24.785 1.00 72.00 81 GLY A N 1
ATOM 605 C CA . GLY A 1 81 ? 6.319 3.638 -25.489 1.00 72.00 81 GLY A CA 1
ATOM 606 C C . GLY A 1 81 ? 7.374 2.815 -24.736 1.00 72.00 81 GLY A C 1
ATOM 607 O O . GLY A 1 81 ? 7.937 1.903 -25.335 1.00 72.00 81 GLY A O 1
ATOM 608 N N . GLU A 1 82 ? 7.633 3.085 -23.455 1.00 82.25 82 GLU A N 1
ATOM 609 C CA . GLU A 1 82 ? 8.448 2.218 -22.588 1.00 82.25 82 GLU A CA 1
ATOM 610 C C . GLU A 1 82 ? 7.611 1.760 -21.387 1.00 82.25 82 GLU A C 1
ATOM 612 O O . GLU A 1 82 ? 6.882 2.554 -20.793 1.00 82.25 82 GLU A O 1
ATOM 617 N N . ASN A 1 83 ? 7.726 0.480 -21.028 1.00 83.44 83 ASN A N 1
ATOM 618 C CA . ASN A 1 83 ? 7.001 -0.102 -19.901 1.00 83.44 83 ASN A CA 1
ATOM 619 C C . ASN A 1 83 ? 7.983 -0.510 -18.802 1.00 83.44 83 ASN A C 1
ATOM 621 O O . ASN A 1 83 ? 9.051 -1.053 -19.089 1.00 83.44 83 ASN A O 1
A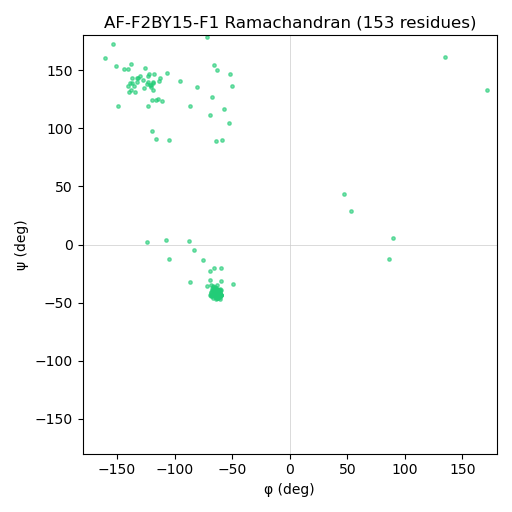TOM 625 N N . ILE A 1 84 ? 7.608 -0.295 -17.544 1.00 83.50 84 ILE A N 1
ATOM 626 C CA . ILE A 1 84 ? 8.399 -0.702 -16.374 1.00 83.50 84 ILE A CA 1
ATOM 627 C C . ILE A 1 84 ? 7.541 -1.604 -15.497 1.00 83.50 84 ILE A C 1
ATOM 629 O O . ILE A 1 84 ? 6.342 -1.378 -15.379 1.00 83.50 84 ILE A O 1
ATOM 633 N N . ILE A 1 85 ? 8.158 -2.598 -14.860 1.00 83.12 85 ILE A N 1
ATOM 634 C CA . ILE A 1 85 ? 7.521 -3.472 -13.870 1.00 83.12 85 ILE A CA 1
ATOM 635 C C . ILE A 1 85 ? 8.298 -3.359 -12.556 1.00 83.12 85 ILE A C 1
ATOM 637 O O . ILE A 1 85 ? 9.529 -3.347 -12.560 1.00 83.12 85 ILE A O 1
ATOM 641 N N . ASN A 1 86 ? 7.581 -3.283 -11.436 1.00 73.69 86 ASN A N 1
ATOM 642 C CA . ASN A 1 86 ? 8.127 -3.378 -10.090 1.00 73.69 86 ASN A CA 1
ATOM 643 C C . ASN A 1 86 ? 7.461 -4.521 -9.315 1.00 73.69 86 ASN A C 1
ATOM 645 O O . ASN A 1 86 ? 6.280 -4.820 -9.499 1.00 73.69 86 ASN A O 1
ATOM 649 N N . VAL A 1 87 ? 8.249 -5.146 -8.443 1.00 82.88 87 VAL A N 1
ATOM 650 C CA . VAL A 1 87 ? 7.800 -6.117 -7.444 1.00 82.88 87 VAL A CA 1
ATOM 651 C C . VAL A 1 87 ? 8.564 -5.825 -6.159 1.00 82.88 87 VAL A C 1
ATOM 653 O O . VAL A 1 87 ? 9.758 -5.521 -6.205 1.00 82.88 87 VAL A O 1
ATOM 656 N N . GLY A 1 88 ? 7.888 -5.894 -5.016 1.00 71.44 88 GLY A N 1
ATOM 657 C CA . GLY A 1 88 ? 8.478 -5.556 -3.728 1.00 71.44 88 GLY A CA 1
ATOM 658 C C . GLY A 1 88 ? 7.863 -6.320 -2.564 1.00 71.44 88 GLY A C 1
ATOM 659 O O . GLY A 1 88 ? 6.707 -6.738 -2.601 1.00 71.44 88 GLY A O 1
ATOM 660 N N . LEU A 1 89 ? 8.665 -6.476 -1.515 1.00 81.12 89 LEU A N 1
ATOM 661 C CA . 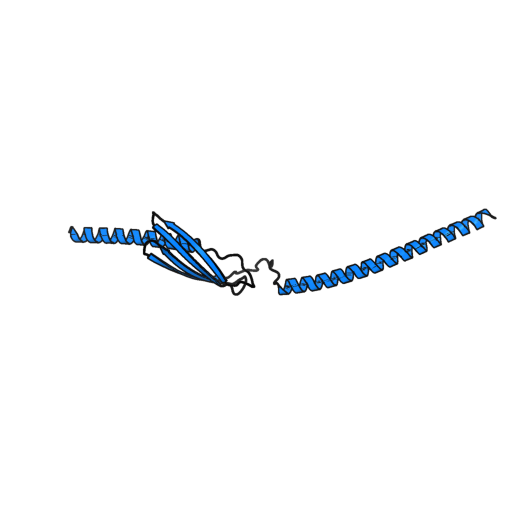LEU A 1 89 ? 8.238 -6.914 -0.195 1.00 81.12 89 LEU A CA 1
ATOM 662 C C . LEU A 1 89 ? 8.678 -5.845 0.804 1.00 81.12 89 LEU A C 1
ATOM 664 O O . LEU A 1 89 ? 9.800 -5.345 0.732 1.00 81.12 89 LEU A O 1
ATOM 668 N N . SER A 1 90 ? 7.813 -5.511 1.752 1.00 77.31 90 SER A N 1
ATOM 669 C CA . SER A 1 90 ? 8.157 -4.617 2.854 1.00 77.31 90 SER A CA 1
ATOM 670 C C . SER A 1 90 ? 7.713 -5.202 4.186 1.00 77.31 90 SER A C 1
ATOM 672 O O . SER A 1 90 ? 6.674 -5.860 4.280 1.00 77.31 90 SER A O 1
ATOM 674 N N . MET A 1 91 ? 8.539 -4.974 5.206 1.00 79.12 91 MET A N 1
ATOM 675 C CA . MET A 1 91 ? 8.344 -5.490 6.554 1.00 79.12 91 MET A CA 1
ATOM 676 C C . MET A 1 91 ? 8.600 -4.382 7.574 1.00 79.12 91 MET A C 1
ATOM 678 O O . MET A 1 91 ? 9.574 -3.638 7.459 1.00 79.12 91 MET A O 1
ATOM 682 N N . LYS A 1 92 ? 7.742 -4.272 8.588 1.00 80.69 92 LYS A N 1
ATOM 683 C CA . LYS A 1 92 ? 7.953 -3.367 9.726 1.00 80.69 92 LYS A CA 1
ATOM 684 C C . LYS A 1 92 ? 8.801 -4.076 10.788 1.00 80.69 92 LYS A C 1
ATOM 686 O O . LYS A 1 92 ? 8.368 -5.094 11.321 1.00 80.69 92 LYS A O 1
ATOM 691 N N . VAL A 1 93 ? 9.981 -3.536 11.111 1.00 69.44 93 VAL A N 1
ATOM 692 C CA . VAL A 1 93 ? 10.892 -4.076 12.140 1.00 69.44 93 VAL A CA 1
ATOM 693 C C . VAL A 1 93 ? 10.945 -3.129 13.341 1.00 69.44 93 VAL A C 1
ATOM 695 O O . VAL A 1 93 ? 11.260 -1.952 13.192 1.00 69.44 93 VAL A O 1
ATOM 698 N N . GLY A 1 94 ? 10.631 -3.650 14.528 1.00 61.22 94 GLY A N 1
ATOM 699 C CA . GLY A 1 94 ? 10.603 -2.914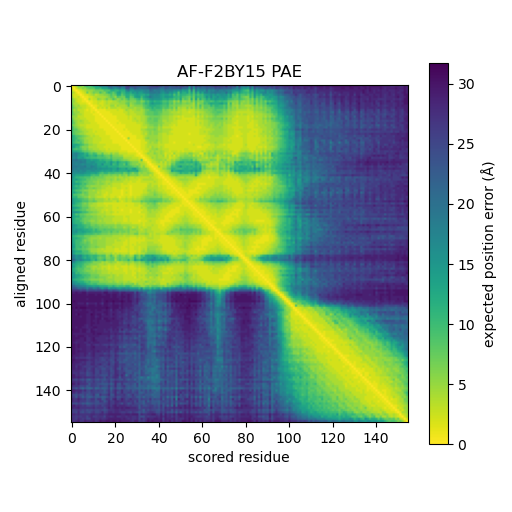 15.796 1.00 61.22 94 GLY A CA 1
ATOM 700 C C . GLY A 1 94 ? 9.350 -3.229 16.615 1.00 61.22 94 GLY A C 1
ATOM 701 O O . GLY A 1 94 ? 8.361 -3.721 16.071 1.00 61.22 94 GLY A O 1
ATOM 702 N N . LYS A 1 95 ? 9.372 -2.931 17.924 1.00 55.12 95 LYS A N 1
ATOM 703 C CA . LYS A 1 95 ? 8.137 -2.821 18.715 1.00 55.12 95 LYS A CA 1
ATOM 704 C C . LYS A 1 95 ? 7.354 -1.642 18.139 1.00 55.12 95 LYS A C 1
ATOM 706 O O . LYS A 1 95 ? 7.567 -0.501 18.541 1.00 55.12 95 LYS A O 1
ATOM 711 N N . GLY A 1 96 ? 6.510 -1.909 17.144 1.00 50.34 96 GLY A N 1
ATOM 712 C CA . GLY A 1 96 ? 5.491 -0.961 16.729 1.00 50.34 96 GLY A CA 1
ATOM 713 C C . GLY A 1 96 ? 4.754 -0.514 17.983 1.00 50.34 96 GLY A C 1
ATOM 714 O O . GLY A 1 96 ? 4.482 -1.332 18.863 1.00 50.34 96 GLY A O 1
ATOM 715 N N . ILE A 1 97 ? 4.494 0.784 18.108 1.00 43.16 97 ILE A N 1
ATOM 716 C CA . ILE A 1 97 ? 3.542 1.276 19.096 1.00 43.16 97 ILE A CA 1
ATOM 717 C C . ILE A 1 97 ? 2.259 0.477 18.842 1.00 43.16 97 ILE A C 1
ATOM 719 O O . ILE A 1 97 ? 1.595 0.695 17.831 1.00 43.16 97 ILE A O 1
ATOM 723 N N . GLN A 1 98 ? 1.970 -0.499 19.707 1.00 44.56 98 GLN A N 1
ATOM 724 C CA . GLN A 1 98 ? 0.722 -1.253 19.734 1.00 44.56 98 GLN A CA 1
ATOM 725 C C . GLN A 1 98 ? -0.404 -0.239 19.943 1.00 44.56 98 GLN A C 1
ATOM 727 O O . GLN A 1 98 ? -0.719 0.137 21.069 1.00 44.56 98 GLN A O 1
ATOM 732 N N . ARG A 1 99 ? -0.953 0.282 18.849 1.00 45.66 99 ARG A N 1
ATOM 733 C CA . ARG A 1 99 ? -2.165 1.109 18.849 1.00 45.66 99 ARG A CA 1
ATOM 734 C C . ARG A 1 99 ? -3.263 0.567 17.946 1.00 45.66 99 ARG A C 1
ATOM 736 O O . ARG A 1 99 ? -4.335 1.154 17.919 1.00 45.66 99 ARG A O 1
ATOM 743 N N . PHE A 1 100 ? -3.047 -0.576 17.311 1.00 46.19 100 PHE A N 1
ATOM 744 C CA . PHE A 1 100 ? -4.135 -1.377 16.780 1.00 46.19 100 PHE A CA 1
ATOM 745 C C . PHE A 1 100 ? -4.300 -2.557 17.723 1.00 46.19 100 PHE A C 1
ATOM 747 O O . PHE A 1 100 ? -3.616 -3.572 17.644 1.00 46.19 100 PHE A O 1
ATOM 754 N N . ILE A 1 101 ? -5.151 -2.347 18.725 1.00 51.41 101 ILE A N 1
ATOM 755 C CA . ILE A 1 101 ? -5.767 -3.452 19.449 1.00 51.41 101 ILE A CA 1
ATOM 756 C C . ILE A 1 101 ? -6.485 -4.248 18.357 1.00 51.41 101 ILE A C 1
ATOM 758 O O . ILE A 1 101 ? -7.352 -3.691 17.680 1.00 51.41 101 ILE A O 1
ATOM 762 N N . SER A 1 102 ? -6.082 -5.498 18.126 1.00 51.94 102 SER A N 1
ATOM 763 C CA . SER A 1 102 ? -6.718 -6.340 17.107 1.00 51.94 102 SER A CA 1
ATOM 764 C C . SER A 1 102 ? -8.241 -6.356 17.325 1.00 51.94 102 SER A C 1
ATOM 766 O O . SER A 1 102 ? -8.682 -6.285 18.472 1.00 51.94 102 SER A O 1
ATOM 768 N N . LYS A 1 103 ? -9.081 -6.453 16.275 1.00 54.59 103 LYS A N 1
ATOM 769 C CA . LYS A 1 103 ? -10.559 -6.496 16.445 1.00 54.59 103 LYS A CA 1
ATOM 770 C C . LYS A 1 103 ? -10.992 -7.525 17.509 1.00 54.59 103 LYS A C 1
ATOM 772 O O . LYS A 1 103 ? -11.931 -7.273 18.253 1.00 54.59 103 LYS A O 1
ATOM 777 N N . ALA A 1 104 ? -10.264 -8.639 17.631 1.00 56.31 104 ALA A N 1
ATOM 778 C CA . ALA A 1 104 ? -10.470 -9.652 18.668 1.00 56.31 104 ALA A CA 1
ATOM 779 C C . ALA A 1 104 ? -10.133 -9.153 20.087 1.00 56.31 104 ALA A C 1
ATOM 781 O O . ALA A 1 104 ? -10.912 -9.363 21.012 1.00 56.31 104 ALA A O 1
ATOM 782 N N . GLU A 1 105 ? -9.013 -8.456 20.280 1.00 55.31 105 GLU A N 1
ATOM 783 C CA . GLU A 1 105 ? -8.697 -7.827 21.568 1.00 55.31 105 GLU A CA 1
ATOM 784 C C . GLU A 1 105 ? -9.624 -6.644 21.884 1.00 55.31 105 GLU A C 1
ATOM 786 O O . GLU A 1 105 ? -9.915 -6.404 23.051 1.00 55.31 105 GLU A O 1
ATOM 791 N N . MET A 1 106 ? -10.127 -5.923 20.876 1.00 57.00 106 MET A N 1
ATOM 792 C CA . MET A 1 106 ? -11.110 -4.854 21.065 1.00 57.00 106 MET A CA 1
ATOM 793 C C . MET A 1 106 ? -12.452 -5.442 21.498 1.00 57.00 106 MET A C 1
ATOM 795 O O . MET A 1 106 ? -13.040 -4.950 22.452 1.00 57.00 106 MET A O 1
ATOM 799 N N . ALA A 1 107 ? -12.893 -6.532 20.865 1.00 60.28 107 ALA A N 1
ATOM 800 C CA . ALA A 1 107 ? -14.080 -7.271 21.281 1.00 60.28 107 ALA A CA 1
ATOM 801 C C . ALA A 1 107 ? -13.935 -7.806 22.713 1.00 60.28 107 ALA A C 1
ATOM 803 O O . ALA A 1 107 ? -14.843 -7.632 23.519 1.00 60.28 107 ALA A O 1
ATOM 804 N N . ASN A 1 108 ? -12.774 -8.367 23.067 1.00 63.94 108 ASN A N 1
ATOM 805 C CA . ASN A 1 108 ? -12.506 -8.808 24.438 1.00 63.94 108 ASN A CA 1
ATOM 806 C C . ASN A 1 108 ? -12.544 -7.644 25.437 1.00 63.94 108 ASN A C 1
ATOM 808 O O . ASN A 1 108 ? -13.143 -7.783 26.498 1.00 63.94 108 ASN A O 1
ATOM 812 N N . ARG A 1 109 ? -11.972 -6.482 25.091 1.00 62.88 109 ARG A N 1
ATOM 813 C CA . ARG A 1 109 ? -12.044 -5.285 25.942 1.00 62.88 109 ARG A CA 1
ATOM 814 C C . ARG A 1 109 ? -13.458 -4.732 26.066 1.00 62.88 109 ARG A C 1
ATOM 816 O O . ARG A 1 109 ? -13.803 -4.278 27.144 1.00 62.88 109 ARG A O 1
ATOM 823 N N . ILE A 1 110 ? -14.272 -4.780 25.011 1.00 65.94 110 ILE A N 1
ATOM 824 C CA . ILE A 1 110 ? -15.686 -4.385 25.079 1.00 65.94 110 ILE A CA 1
ATOM 825 C C . ILE A 1 110 ? -16.441 -5.321 26.029 1.00 65.94 110 ILE A C 1
ATOM 827 O O . ILE A 1 110 ? -17.150 -4.843 26.904 1.00 65.94 110 ILE A O 1
ATOM 831 N N . VAL A 1 111 ? -16.230 -6.637 25.927 1.00 70.75 111 VAL A N 1
ATOM 832 C CA . VAL A 1 111 ? -16.852 -7.620 26.832 1.00 70.75 111 VAL A CA 1
ATOM 833 C C . VAL A 1 111 ? -16.406 -7.411 28.284 1.00 70.75 111 VAL A C 1
ATOM 835 O O . VAL A 1 111 ? -17.225 -7.474 29.200 1.00 70.75 111 VAL A O 1
ATOM 838 N N . GLU A 1 112 ? -15.121 -7.138 28.508 1.00 70.19 112 GLU A N 1
ATOM 839 C CA . GLU A 1 112 ? -14.580 -6.842 29.838 1.00 70.19 112 GLU A CA 1
ATOM 840 C C . GLU A 1 112 ? -15.144 -5.526 30.400 1.00 70.19 112 GLU A C 1
ATOM 842 O O . GLU A 1 112 ? -15.559 -5.476 31.558 1.00 70.19 112 GLU A O 1
ATOM 847 N N . GLN A 1 113 ? -15.260 -4.489 29.565 1.00 55.56 113 GLN A N 1
ATOM 848 C CA . GLN A 1 113 ? -15.875 -3.211 29.925 1.00 55.56 113 GLN A CA 1
ATOM 849 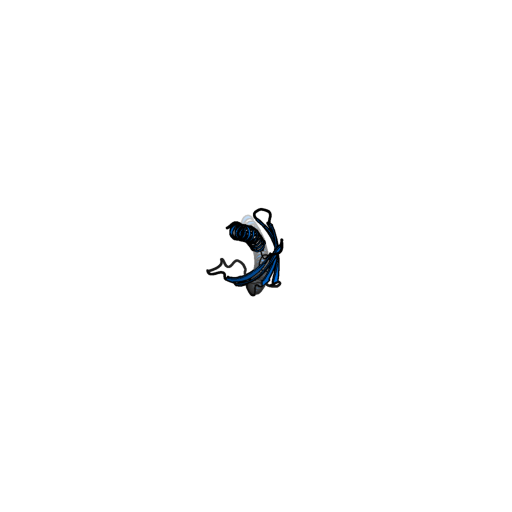C C . GLN A 1 113 ? -17.373 -3.345 30.212 1.00 55.56 113 GLN A C 1
ATOM 851 O O . GLN A 1 113 ? -17.854 -2.741 31.165 1.00 55.56 113 GLN A O 1
ATOM 856 N N . ASP A 1 114 ? -18.115 -4.156 29.458 1.00 64.00 114 ASP A N 1
ATOM 857 C CA . ASP A 1 114 ? -19.532 -4.422 29.724 1.00 64.00 114 ASP A CA 1
ATOM 858 C C . ASP A 1 114 ? -19.723 -5.142 31.066 1.00 64.00 114 ASP A C 1
ATOM 860 O O . ASP A 1 114 ? -20.639 -4.813 31.828 1.00 64.00 114 ASP A O 1
ATOM 864 N N . ALA A 1 115 ? -18.830 -6.079 31.403 1.00 69.69 115 ALA A N 1
ATOM 865 C CA . ALA A 1 115 ? -18.825 -6.735 32.706 1.00 69.69 115 ALA A CA 1
ATOM 866 C C . ALA A 1 115 ? -18.501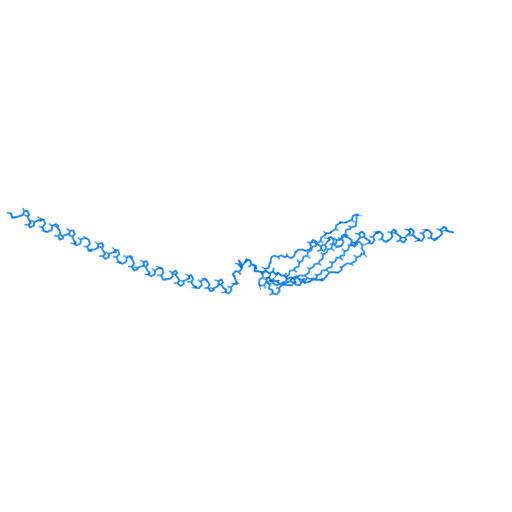 -5.749 33.844 1.00 69.69 115 ALA A C 1
ATOM 868 O O . ALA A 1 115 ? -19.158 -5.780 34.888 1.00 69.69 115 ALA A O 1
ATOM 869 N N . GLU A 1 116 ? -17.541 -4.843 33.645 1.00 62.53 116 GLU A N 1
ATOM 870 C CA . GLU A 1 116 ? -17.202 -3.798 34.616 1.00 62.53 116 GLU A CA 1
ATOM 871 C C . GLU A 1 116 ? -18.352 -2.795 34.795 1.00 62.53 116 GLU A C 1
ATOM 873 O O . GLU A 1 116 ? -18.735 -2.487 35.924 1.00 62.53 116 GLU A O 1
ATOM 878 N N . ILE A 1 117 ? -18.987 -2.353 33.706 1.00 66.31 117 ILE A N 1
ATOM 879 C CA . ILE A 1 117 ? -20.159 -1.466 33.735 1.00 66.31 117 ILE A CA 1
ATOM 880 C C . ILE A 1 117 ? -21.334 -2.144 34.449 1.00 66.31 117 ILE A C 1
ATOM 882 O O . ILE A 1 117 ? -22.030 -1.497 35.236 1.00 66.31 117 ILE A O 1
ATOM 886 N N . ALA A 1 118 ? -21.561 -3.441 34.227 1.00 66.38 118 ALA A N 1
ATOM 887 C CA . ALA A 1 118 ? -22.592 -4.194 34.937 1.00 66.38 118 ALA A CA 1
ATOM 888 C C . ALA A 1 118 ? -22.311 -4.264 36.449 1.00 66.38 118 ALA A C 1
ATOM 890 O O . ALA A 1 118 ? -23.221 -4.061 37.258 1.00 66.38 118 ALA A O 1
ATOM 891 N N . GLN A 1 119 ? -21.054 -4.485 36.846 1.00 67.44 119 GLN A N 1
ATOM 892 C CA . GLN A 1 119 ? -20.651 -4.478 38.255 1.00 67.44 119 GLN A CA 1
ATOM 893 C C . GLN A 1 119 ? -20.761 -3.089 38.891 1.00 67.44 119 GLN A C 1
ATOM 895 O O . GLN A 1 119 ? -21.193 -2.977 40.040 1.00 67.44 119 GLN A O 1
ATOM 900 N N . LEU A 1 120 ? -20.399 -2.031 38.162 1.00 46.97 120 LEU A N 1
ATOM 901 C CA . LEU A 1 120 ? -20.537 -0.650 38.622 1.00 46.97 120 LEU A CA 1
ATOM 902 C C . LEU A 1 120 ? -22.008 -0.293 38.843 1.00 46.97 120 LEU A C 1
ATOM 904 O O . LEU A 1 120 ? -22.352 0.172 39.925 1.00 46.97 120 LEU A O 1
ATOM 908 N N . LYS A 1 121 ? -22.898 -0.631 37.902 1.00 62.34 121 LYS A N 1
ATOM 909 C CA . LYS A 1 121 ? -24.350 -0.435 38.064 1.00 62.34 121 LYS A CA 1
ATOM 910 C C . LYS A 1 121 ? -24.920 -1.201 39.259 1.00 62.34 121 LYS A C 1
ATOM 912 O O . LYS A 1 121 ? -25.766 -0.675 39.976 1.00 62.34 121 LYS A O 1
ATOM 917 N N . ALA A 1 122 ? -24.452 -2.427 39.503 1.00 66.38 122 ALA A N 1
ATOM 918 C CA . ALA A 1 122 ? -24.869 -3.200 40.672 1.00 66.38 122 ALA A CA 1
ATOM 919 C C . ALA A 1 122 ? -24.403 -2.552 41.988 1.00 66.38 122 ALA A C 1
ATOM 921 O O . ALA A 1 122 ? -25.166 -2.498 42.953 1.00 66.38 122 ALA A O 1
ATOM 922 N N . LYS A 1 123 ? -23.174 -2.021 42.026 1.00 58.97 123 LYS A N 1
ATOM 923 C CA . LYS A 1 123 ? -22.653 -1.275 43.182 1.00 58.97 123 LYS A CA 1
ATOM 924 C C . LYS A 1 123 ? -23.388 0.044 43.399 1.00 58.97 123 LYS A C 1
ATOM 926 O O . LYS A 1 123 ? -23.643 0.392 44.547 1.00 58.97 123 LYS A O 1
ATOM 931 N N . ASP A 1 124 ? -23.753 0.750 42.335 1.00 54.28 124 ASP A N 1
ATOM 932 C CA . ASP A 1 124 ? -24.524 1.989 42.437 1.00 54.28 124 ASP A CA 1
ATOM 933 C C . ASP A 1 124 ? -25.931 1.719 42.982 1.00 54.28 124 ASP A C 1
ATOM 935 O O . ASP A 1 124 ? -26.347 2.382 43.929 1.00 54.28 124 ASP A O 1
ATOM 939 N N . ALA A 1 125 ? -26.606 0.660 42.520 1.00 62.16 125 ALA A N 1
ATOM 940 C CA . ALA A 1 125 ? -27.892 0.241 43.083 1.00 62.16 125 ALA A CA 1
ATOM 941 C C . ALA A 1 125 ? -27.793 -0.139 44.576 1.00 62.16 125 ALA A C 1
ATOM 943 O O . ALA A 1 125 ? -28.679 0.182 45.371 1.00 62.16 125 ALA A O 1
ATOM 944 N N . GLN A 1 126 ? -26.702 -0.798 44.986 1.00 65.19 126 GLN A N 1
ATOM 945 C CA . GLN A 1 126 ? -26.450 -1.111 46.397 1.00 65.19 126 GLN A CA 1
ATOM 946 C C . GLN A 1 126 ? -26.198 0.149 47.233 1.00 65.19 126 GLN A C 1
ATOM 948 O O . GLN A 1 126 ? -26.753 0.278 48.323 1.00 65.19 126 GLN A O 1
ATOM 953 N N . ARG A 1 127 ? -25.407 1.097 46.719 1.00 51.53 127 ARG A N 1
ATOM 954 C CA . ARG A 1 127 ? -25.141 2.378 47.387 1.00 51.53 127 ARG A CA 1
ATOM 955 C C . ARG A 1 127 ? -26.398 3.222 47.527 1.00 51.53 127 ARG A C 1
ATOM 957 O O . ARG A 1 127 ? -26.601 3.825 48.574 1.00 51.53 127 ARG A O 1
ATOM 964 N N . GLU A 1 128 ? -27.258 3.253 46.515 1.00 58.44 128 GLU A N 1
ATOM 965 C CA . GLU A 1 128 ? -28.545 3.948 46.596 1.00 58.44 128 GLU A CA 1
ATOM 966 C C . GLU A 1 128 ? -29.450 3.344 47.678 1.00 58.44 128 GLU A C 1
ATOM 968 O O . GLU A 1 128 ? -30.057 4.084 48.459 1.00 58.44 128 GLU A O 1
ATOM 973 N N . ALA A 1 129 ? -29.492 2.012 47.787 1.00 67.69 129 ALA A N 1
ATOM 974 C CA . ALA A 1 129 ? -30.222 1.328 48.852 1.00 67.69 129 ALA A CA 1
ATOM 975 C C . ALA A 1 129 ? -29.640 1.635 50.245 1.00 67.69 129 ALA A C 1
ATOM 977 O O . ALA A 1 129 ? -30.392 1.881 51.190 1.00 67.69 129 ALA A O 1
ATOM 978 N N . GLU A 1 130 ? -28.312 1.681 50.370 1.00 66.81 130 GLU A N 1
ATOM 979 C CA . GLU A 1 130 ? -27.623 2.028 51.616 1.00 66.81 130 GLU A CA 1
ATOM 980 C C . GLU A 1 130 ? -27.870 3.487 52.026 1.00 66.81 130 GLU A C 1
ATOM 982 O O . GLU A 1 130 ? -28.185 3.756 53.185 1.00 66.81 130 GLU A O 1
ATOM 987 N N . ILE A 1 131 ? -27.822 4.428 51.076 1.00 66.69 131 ILE A N 1
ATOM 988 C CA . ILE A 1 131 ? -28.133 5.845 51.313 1.00 66.69 131 ILE A CA 1
ATOM 989 C C . ILE A 1 131 ? -29.580 6.008 51.784 1.00 66.69 131 ILE A C 1
ATOM 991 O O . ILE A 1 131 ? -29.846 6.787 52.702 1.00 66.69 131 ILE A O 1
ATOM 995 N N . LYS A 1 132 ? -30.522 5.272 51.188 1.00 70.19 132 LYS A N 1
ATOM 996 C CA . LYS A 1 132 ? -31.925 5.309 51.606 1.00 70.19 132 LYS A CA 1
ATOM 997 C C . LYS A 1 132 ? -32.099 4.780 53.032 1.00 70.19 132 LYS A C 1
ATOM 999 O O . LYS A 1 132 ? -32.710 5.454 53.856 1.00 70.19 132 LYS A O 1
ATOM 1004 N N . ALA A 1 133 ? -31.490 3.638 53.346 1.00 75.81 133 ALA A N 1
ATOM 1005 C CA . ALA A 1 133 ? -31.540 3.056 54.685 1.00 75.81 133 ALA A CA 1
ATOM 1006 C C . ALA A 1 133 ? -30.870 3.949 55.747 1.00 75.81 133 ALA A C 1
ATOM 1008 O O . ALA A 1 133 ? -31.320 3.999 56.892 1.00 75.81 133 ALA A O 1
ATOM 1009 N N . LEU A 1 134 ? -29.797 4.661 55.389 1.00 68.50 134 LEU A N 1
ATOM 1010 C CA . LEU A 1 134 ? -29.134 5.600 56.291 1.00 68.50 134 LEU A CA 1
ATOM 1011 C C . LEU A 1 134 ? -30.018 6.817 56.587 1.00 68.50 134 LEU A C 1
ATOM 1013 O O . LEU A 1 134 ? -30.167 7.180 57.750 1.00 68.50 134 LEU A O 1
ATOM 1017 N N . ARG A 1 135 ? -30.668 7.386 55.563 1.00 69.75 135 ARG A N 1
ATOM 1018 C CA . ARG A 1 135 ? -31.622 8.495 55.734 1.00 69.75 135 ARG A CA 1
ATOM 1019 C C . ARG A 1 135 ? -32.794 8.115 56.633 1.00 69.75 135 ARG A C 1
ATOM 1021 O O . ARG A 1 135 ? -33.135 8.876 57.530 1.00 69.75 135 ARG A O 1
ATOM 1028 N N . GLU A 1 136 ? -33.351 6.919 56.458 1.00 81.19 136 GLU A N 1
ATOM 1029 C CA . GLU A 1 136 ? -34.424 6.408 57.323 1.00 81.19 136 GLU A CA 1
ATOM 1030 C C . GLU A 1 136 ? -33.962 6.271 58.787 1.00 81.19 136 GLU A C 1
ATOM 1032 O O . GLU A 1 136 ? -34.702 6.603 59.714 1.00 81.19 136 GLU A O 1
ATOM 1037 N N . LYS A 1 137 ? -32.717 5.830 59.021 1.00 76.56 137 LYS A N 1
ATOM 1038 C CA . LYS A 1 137 ? -32.137 5.775 60.374 1.00 76.56 137 LYS A CA 1
ATOM 1039 C C . LYS A 1 137 ? -31.907 7.160 60.974 1.00 76.56 137 LYS A C 1
ATOM 1041 O O . LYS A 1 137 ? -32.111 7.325 62.177 1.00 76.56 137 LYS A O 1
ATOM 1046 N N . ASP A 1 138 ? -31.477 8.132 60.179 1.00 75.31 138 ASP A N 1
ATOM 1047 C CA . ASP A 1 138 ? -31.267 9.502 60.652 1.00 75.31 138 ASP A CA 1
ATOM 1048 C C . ASP A 1 138 ? -32.599 10.182 61.002 1.00 75.31 138 ASP A C 1
ATOM 1050 O O . ASP A 1 138 ? -32.710 10.772 62.077 1.00 75.31 138 ASP A O 1
ATOM 1054 N N . GLU A 1 139 ? -33.653 9.985 60.203 1.00 80.12 139 GLU A N 1
ATOM 1055 C CA . GLU A 1 139 ? -35.011 10.442 60.535 1.00 80.12 139 GLU A CA 1
ATOM 1056 C C . GLU A 1 139 ? -35.524 9.819 61.847 1.00 80.12 139 GLU A C 1
ATOM 1058 O O . GLU A 1 139 ? -36.068 10.514 62.711 1.00 80.12 139 GLU A O 1
ATOM 1063 N N . GLN A 1 140 ? -35.302 8.516 62.055 1.00 80.75 140 GLN A N 1
ATOM 1064 C CA . GLN A 1 140 ? -35.669 7.848 63.310 1.00 80.75 140 GLN A CA 1
ATOM 1065 C C . GLN A 1 140 ? -34.894 8.395 64.515 1.00 80.75 140 GLN A C 1
ATOM 1067 O O . GLN A 1 140 ? -35.475 8.579 65.589 1.00 80.75 140 GLN A O 1
ATOM 1072 N N . ARG A 1 141 ? -33.597 8.682 64.358 1.00 78.56 141 ARG A N 1
ATOM 1073 C CA . ARG A 1 141 ? -32.770 9.283 65.416 1.00 78.56 141 ARG A CA 1
ATOM 1074 C C . ARG A 1 141 ? -33.243 10.685 65.781 1.00 78.56 141 ARG A C 1
ATOM 1076 O O . ARG A 1 141 ? -33.293 11.010 66.967 1.00 78.56 141 ARG A O 1
ATOM 1083 N N . GLU A 1 142 ? -33.631 11.498 64.802 1.00 80.31 142 GLU A N 1
ATOM 1084 C CA . GLU A 1 142 ? -34.197 12.825 65.063 1.00 80.31 142 GLU A CA 1
ATOM 1085 C C . GLU A 1 142 ? -35.514 12.748 65.843 1.00 80.31 142 GLU A C 1
ATOM 1087 O O . GLU A 1 142 ? -35.726 13.525 66.780 1.00 80.31 142 GLU A O 1
ATOM 1092 N N . LEU A 1 143 ? -36.390 11.799 65.500 1.00 85.25 143 LEU A N 1
ATOM 1093 C CA . LEU A 1 143 ? -37.637 11.571 66.233 1.00 85.25 143 LEU A CA 1
ATOM 1094 C C . LEU A 1 143 ? -37.369 11.136 67.680 1.00 85.25 143 LEU A C 1
ATOM 1096 O O . LEU A 1 143 ? -37.959 11.702 68.603 1.00 85.25 143 LEU A O 1
ATOM 1100 N N . GLN A 1 144 ? -36.431 10.208 67.895 1.00 80.81 144 GLN A N 1
ATOM 1101 C CA . GLN A 1 144 ? -36.024 9.778 69.237 1.00 80.81 144 GLN A CA 1
ATOM 1102 C C . GLN A 1 144 ? -35.426 10.931 70.057 1.00 80.81 144 GLN A C 1
ATOM 1104 O O . GLN A 1 144 ? -35.758 11.082 71.233 1.00 80.81 144 GLN A O 1
ATOM 1109 N N . MET A 1 145 ? -34.601 11.791 69.450 1.00 74.94 145 MET A N 1
ATOM 1110 C CA . MET A 1 145 ? -34.053 12.974 70.125 1.00 74.94 145 MET A CA 1
ATOM 1111 C C . MET A 1 145 ? -35.138 13.974 70.528 1.00 74.94 145 MET A C 1
ATOM 1113 O O . MET A 1 145 ? -35.123 14.468 71.656 1.00 74.94 145 MET A O 1
ATOM 1117 N N . LYS A 1 146 ? -36.106 14.254 69.644 1.00 81.94 146 LYS A N 1
ATOM 1118 C CA . LYS A 1 146 ? -37.247 15.127 69.967 1.00 81.94 146 LYS A CA 1
ATOM 1119 C C . LYS A 1 146 ? -38.075 14.566 71.122 1.00 81.94 146 LYS A C 1
ATOM 1121 O O . LYS A 1 146 ? -38.507 15.322 71.991 1.00 81.94 146 LYS A O 1
ATOM 1126 N N . GLU A 1 147 ? -38.280 13.252 71.158 1.00 84.44 147 GLU A N 1
ATOM 1127 C CA . GLU A 1 147 ? -39.026 12.599 72.232 1.00 84.44 147 GLU A CA 1
ATOM 1128 C C . GLU A 1 147 ? -38.277 12.647 73.576 1.00 84.44 147 GLU A C 1
ATOM 1130 O O . GLU A 1 147 ? -38.884 12.946 74.606 1.00 84.44 147 GLU A O 1
ATOM 1135 N N . ILE A 1 148 ? -36.957 12.426 73.570 1.00 79.81 148 ILE A N 1
ATOM 1136 C CA . ILE A 1 148 ? -36.100 12.550 74.760 1.00 79.81 148 ILE A CA 1
ATOM 1137 C C . ILE A 1 148 ? -36.104 13.990 75.288 1.00 79.81 148 ILE A C 1
ATOM 1139 O O . ILE A 1 148 ? -36.313 14.196 76.482 1.00 79.81 148 ILE A O 1
ATOM 1143 N N . LEU A 1 149 ? -35.952 14.992 74.415 1.00 72.62 149 LEU A N 1
ATOM 1144 C CA . LEU A 1 149 ? -36.004 16.412 74.791 1.00 72.62 149 LEU A CA 1
ATOM 1145 C C . LEU A 1 149 ? -37.352 16.799 75.409 1.00 72.62 149 LEU A C 1
ATOM 1147 O O . LEU A 1 149 ? -37.395 17.524 76.401 1.00 72.62 149 LEU A O 1
ATOM 1151 N N . LYS A 1 150 ? -38.459 16.282 74.864 1.00 78.94 150 LYS A N 1
ATOM 1152 C CA . LYS A 1 150 ? -39.799 16.521 75.411 1.00 78.94 150 LYS A CA 1
ATOM 1153 C C . LYS A 1 150 ? -39.966 15.921 76.811 1.00 78.94 150 LYS A C 1
ATOM 1155 O O . LYS A 1 150 ? -40.572 16.563 77.661 1.00 78.94 150 LYS A O 1
ATOM 1160 N N . LYS A 1 151 ? -39.416 14.725 77.058 1.00 73.56 151 LYS A N 1
ATOM 1161 C CA . LYS A 1 151 ? -39.410 14.090 78.389 1.00 73.56 151 LYS A CA 1
ATOM 1162 C C . LYS A 1 151 ? -38.520 14.843 79.383 1.00 73.56 151 LYS A C 1
ATOM 1164 O O . LYS A 1 151 ? -38.878 14.923 80.550 1.00 73.56 151 LYS A O 1
ATOM 1169 N N . LEU A 1 152 ? -37.407 15.420 78.924 1.00 73.88 152 LEU A N 1
ATOM 1170 C CA . LEU A 1 152 ? -36.481 16.185 79.766 1.00 73.88 152 LEU A CA 1
ATOM 1171 C C . LEU A 1 152 ? -37.055 17.544 80.203 1.00 73.88 152 LEU A C 1
ATOM 1173 O O . LEU A 1 152 ? -36.803 17.977 81.316 1.00 73.88 152 LEU A O 1
ATOM 1177 N N . ASN A 1 153 ? -37.833 18.206 79.341 1.00 70.81 153 ASN A N 1
ATOM 1178 C CA . ASN A 1 153 ? -38.430 19.523 79.607 1.00 70.81 153 ASN A CA 1
ATOM 1179 C C . ASN A 1 153 ? -39.797 19.452 80.329 1.00 70.81 153 ASN A C 1
ATOM 1181 O O . ASN A 1 153 ? -40.463 20.473 80.490 1.00 70.81 153 ASN A O 1
ATOM 1185 N N . MET A 1 154 ? -40.255 18.245 80.684 1.00 59.25 154 MET A N 1
ATOM 1186 C CA . MET A 1 154 ? -41.485 17.973 81.451 1.00 59.25 154 MET A CA 1
ATOM 1187 C C . MET A 1 154 ? -41.200 17.507 82.895 1.00 59.25 154 MET A C 1
ATOM 1189 O O . MET A 1 154 ? -42.144 17.167 83.609 1.00 59.25 154 MET A O 1
ATOM 1193 N N . ALA A 1 155 ? -39.928 17.484 83.304 1.00 50.88 155 ALA A N 1
ATOM 1194 C CA . ALA A 1 155 ? -39.471 17.301 84.682 1.00 50.88 155 ALA A CA 1
ATOM 1195 C C . ALA A 1 155 ? -39.018 18.650 85.255 1.00 50.88 155 ALA A C 1
ATOM 1197 O O . ALA A 1 155 ? -39.223 18.858 86.470 1.00 50.88 155 ALA A O 1
#

Mean predicted aligned error: 15.19 Å

pLDDT: mean 74.66, std 11.35, range [43.16, 91.12]

Nearest PDB structures (foldseek):
  5buy-assembly1_A  TM=5.403E-01  e=5.526E-01  Francisella tularensis subsp. tularensis SCHU S4
  3az8-assembly1_E  TM=5.583E-01  e=1.296E+00  Plasmodium falciparum
  4a0z-assembly1_B  TM=5.208E-01  e=1.627E+00  Staphylococcus aureus
  1u1z-assembly1_C  TM=4.892E-01  e=2.161E+00  Pseudomonas aeruginosa
  7sfp-assembly1_A  TM=6.498E-01  e=6.732E+00  Streptomyces ossamyceticus

Foldseek 3Di:
DVVVVVVVVVVVVVVVVVVQQVQFFVQFVVQFDFDQDDCVDQKGKGKGWGGGPHWIKIKIKMKGHNDNFKIWIWMKMDTPPDIDIDTDIGGDDDPDPPPCCDPVSVVVVVVVVVVVVVVVVVVVVVVVVVVVVVVVVVVVVVVVVVVVVVVVVVD

Secondary structure (DSSP, 8-state):
-HHHHHHHHHHHHHHHHHHHHHHHHHHHHHT-------SS--EEEEEEEEEETTEEEEEEEEEEEEETTEEEEEEEEEETTEEEEEEEEEE--S--------HHHHHHHHHHHHHHHHHHHHHHHHHHHHHHHHHHHHHHHHHHHHHHHHHHTT-